Protein AF-A0A966F8S2-F1 (afdb_monomer_lite)

Structure (mmCIF, N/CA/C/O backbone):
data_AF-A0A966F8S2-F1
#
_entry.id   AF-A0A966F8S2-F1
#
loop_
_atom_site.group_PDB
_atom_site.id
_atom_site.type_symbol
_atom_site.label_atom_id
_atom_site.label_alt_id
_atom_site.label_comp_id
_atom_site.label_asym_id
_atom_site.label_entity_id
_atom_site.label_seq_id
_atom_site.pdbx_PDB_ins_code
_atom_site.Cartn_x
_atom_site.Cartn_y
_atom_site.Cartn_z
_atom_site.occupancy
_atom_site.B_iso_or_equiv
_atom_site.auth_seq_id
_atom_site.auth_comp_id
_atom_site.auth_asym_id
_atom_site.auth_atom_id
_atom_site.pdbx_PDB_model_num
ATOM 1 N N . MET A 1 1 ? 12.547 -14.651 -39.042 1.00 47.97 1 MET A N 1
ATOM 2 C CA . MET A 1 1 ? 12.808 -16.017 -38.530 1.00 47.97 1 MET A CA 1
ATOM 3 C C . MET A 1 1 ? 12.463 -16.015 -37.043 1.00 47.97 1 MET A C 1
ATOM 5 O O . MET A 1 1 ? 12.976 -15.154 -36.344 1.00 47.97 1 MET A O 1
ATOM 9 N N . LYS A 1 2 ? 11.530 -16.859 -36.579 1.00 51.84 2 LYS A N 1
ATOM 10 C CA . LYS A 1 2 ? 11.055 -16.869 -35.178 1.00 51.84 2 LYS A CA 1
ATOM 11 C C . LYS A 1 2 ? 12.108 -17.537 -34.278 1.00 51.84 2 LYS A C 1
ATOM 13 O O . LYS A 1 2 ? 12.517 -18.654 -34.581 1.00 51.84 2 LYS A O 1
ATOM 18 N N . LYS A 1 3 ? 12.567 -16.870 -33.211 1.00 54.41 3 LYS A N 1
ATOM 19 C CA . LYS A 1 3 ? 13.598 -17.407 -32.301 1.00 54.41 3 LYS A CA 1
ATOM 20 C C . LYS A 1 3 ? 12.955 -18.304 -31.231 1.00 54.41 3 LYS A C 1
ATOM 22 O O . LYS A 1 3 ? 12.038 -17.887 -30.523 1.00 54.41 3 LYS A O 1
ATOM 27 N N . VAL A 1 4 ? 13.428 -19.546 -31.135 1.00 53.56 4 VAL A N 1
ATOM 28 C CA . VAL A 1 4 ? 13.017 -20.547 -30.131 1.00 53.56 4 VAL A CA 1
ATOM 29 C C . VAL A 1 4 ? 13.709 -20.244 -28.793 1.00 53.56 4 VAL A C 1
ATOM 31 O O . VAL A 1 4 ? 14.848 -19.768 -28.799 1.00 53.56 4 VAL A O 1
ATOM 34 N N . GLN A 1 5 ? 13.055 -20.518 -27.653 1.00 46.56 5 GLN A N 1
ATOM 35 C CA . GLN A 1 5 ? 13.687 -20.415 -26.328 1.00 46.56 5 GLN A CA 1
ATOM 36 C C . GLN A 1 5 ? 15.053 -21.126 -26.317 1.00 46.56 5 GLN A C 1
ATOM 38 O O . GLN A 1 5 ? 15.145 -22.316 -26.614 1.00 46.56 5 GLN A O 1
ATOM 43 N N . GLY A 1 6 ? 16.110 -20.367 -26.008 1.00 51.09 6 GLY A N 1
ATOM 44 C CA . GLY A 1 6 ? 17.508 -20.820 -26.034 1.00 51.09 6 GLY A CA 1
ATOM 45 C C . GLY A 1 6 ? 18.364 -20.266 -27.184 1.00 51.09 6 GLY A C 1
ATOM 46 O O . GLY A 1 6 ? 19.578 -20.414 -27.139 1.00 51.09 6 GLY A O 1
ATOM 47 N N . GLN A 1 7 ? 17.777 -19.586 -28.178 1.00 47.84 7 GLN A N 1
ATOM 48 C CA . GLN A 1 7 ? 18.512 -18.821 -29.207 1.00 47.84 7 GLN A CA 1
ATOM 49 C C . GLN A 1 7 ? 18.192 -17.327 -29.162 1.00 47.84 7 GLN A C 1
ATOM 51 O O . GLN A 1 7 ? 18.111 -16.641 -30.181 1.00 47.84 7 GLN A O 1
ATOM 56 N N . VAL A 1 8 ? 17.981 -16.815 -27.957 1.00 51.53 8 VAL A N 1
ATOM 57 C CA . VAL A 1 8 ? 17.851 -15.384 -27.734 1.00 51.53 8 VAL A CA 1
ATOM 58 C C . VAL A 1 8 ? 19.274 -14.822 -27.688 1.00 51.53 8 VAL A C 1
ATOM 60 O O . VAL A 1 8 ? 19.899 -14.776 -26.636 1.00 51.53 8 VAL A O 1
ATOM 63 N N . GLY A 1 9 ? 19.8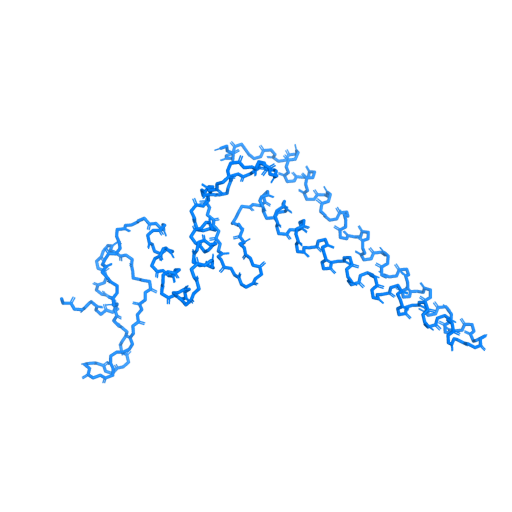38 -14.479 -28.851 1.00 53.25 9 GLY A N 1
ATOM 64 C CA . GLY A 1 9 ? 20.933 -13.501 -28.870 1.00 53.25 9 GLY A CA 1
ATOM 65 C C . GLY A 1 9 ? 20.444 -12.207 -28.214 1.00 53.25 9 GLY A C 1
ATOM 66 O O . GLY A 1 9 ? 19.261 -11.939 -28.363 1.00 53.25 9 GLY A O 1
ATOM 67 N N . ASP A 1 10 ? 21.338 -11.492 -27.519 1.00 52.22 10 ASP A N 1
ATOM 68 C CA . ASP A 1 10 ? 21.287 -10.244 -26.700 1.00 52.22 10 ASP A CA 1
ATOM 69 C C . ASP A 1 10 ? 19.968 -9.444 -26.452 1.00 52.22 10 ASP A C 1
ATOM 71 O O . ASP A 1 10 ? 19.887 -8.649 -25.520 1.00 52.22 10 ASP A O 1
ATOM 75 N N . GLY A 1 11 ? 18.903 -9.615 -27.233 1.00 55.78 11 GLY A N 1
ATOM 76 C CA . GLY A 1 11 ? 17.578 -9.040 -27.007 1.00 55.78 11 GLY A CA 1
ATOM 77 C C . GLY A 1 11 ? 16.813 -9.711 -25.863 1.00 55.78 11 GLY A C 1
ATOM 78 O O . GLY A 1 11 ? 16.933 -10.904 -25.611 1.00 55.78 11 GLY A O 1
ATOM 79 N N . ARG A 1 12 ? 15.972 -8.954 -25.153 1.00 61.31 12 ARG A N 1
ATOM 80 C CA . ARG A 1 12 ? 15.083 -9.513 -24.121 1.00 61.31 12 ARG A CA 1
ATOM 81 C C . ARG A 1 12 ? 13.750 -9.924 -24.743 1.00 61.31 12 ARG A C 1
ATOM 83 O O . ARG A 1 12 ? 13.113 -9.131 -25.429 1.00 61.31 12 ARG A O 1
ATOM 90 N N . CYS A 1 13 ? 13.322 -11.155 -24.479 1.00 70.25 13 CYS A N 1
ATOM 91 C CA . CYS A 1 13 ? 12.007 -11.661 -24.865 1.00 70.25 13 CYS A CA 1
ATOM 92 C C . CYS A 1 13 ? 11.048 -11.552 -23.683 1.00 70.25 13 CYS A C 1
ATOM 94 O O . CYS A 1 13 ? 11.320 -12.112 -22.621 1.00 70.25 13 CYS A O 1
ATOM 96 N N . VAL A 1 14 ? 9.948 -10.824 -23.866 1.00 71.38 14 VAL A N 1
ATOM 97 C CA . VAL A 1 14 ? 8.974 -10.555 -22.799 1.00 71.38 14 VAL A CA 1
ATOM 98 C C . VAL A 1 14 ? 7.746 -11.456 -22.952 1.00 71.38 14 VAL A C 1
ATOM 100 O O . VAL A 1 14 ? 7.141 -11.858 -21.961 1.00 71.38 14 VAL A O 1
ATOM 103 N N . PHE A 1 15 ? 7.421 -11.846 -24.186 1.00 73.06 15 PHE A N 1
ATOM 104 C CA . PHE A 1 15 ? 6.293 -12.701 -24.511 1.00 73.06 15 PHE A CA 1
ATOM 105 C C . PHE A 1 15 ? 6.691 -13.900 -25.380 1.00 73.06 15 PHE A C 1
ATOM 107 O O . PHE A 1 15 ? 7.190 -13.771 -26.505 1.00 73.06 15 PHE A O 1
ATOM 114 N N . GLY A 1 16 ? 6.390 -15.090 -24.862 1.00 73.06 16 GLY A N 1
ATOM 115 C CA . GLY A 1 16 ? 6.496 -16.348 -25.587 1.00 73.06 16 GLY A CA 1
ATOM 116 C C . GLY A 1 16 ? 5.124 -16.965 -25.828 1.00 73.06 16 GLY A C 1
ATOM 117 O O . GLY A 1 16 ? 4.241 -16.868 -24.979 1.00 73.06 16 GLY A O 1
ATOM 118 N N . VAL A 1 17 ? 4.954 -17.634 -26.965 1.00 73.06 17 VAL A N 1
ATOM 119 C CA . VAL A 1 17 ? 3.803 -18.519 -27.199 1.00 73.06 17 VAL A CA 1
ATOM 120 C C . VAL A 1 17 ? 4.286 -19.921 -27.520 1.00 73.06 17 VAL A C 1
ATOM 122 O O . VAL A 1 17 ? 5.398 -20.117 -28.013 1.00 73.06 17 VAL A O 1
ATOM 125 N N . VAL A 1 18 ? 3.445 -20.903 -27.220 1.00 68.69 18 VAL A N 1
ATOM 126 C CA . VAL A 1 18 ? 3.673 -22.296 -27.600 1.00 68.69 18 VAL A CA 1
ATOM 127 C C . VAL A 1 18 ? 3.302 -22.475 -29.075 1.00 68.69 18 VAL A C 1
ATOM 129 O O . VAL A 1 18 ? 2.205 -22.095 -29.484 1.00 68.69 18 VAL A O 1
ATOM 132 N N . ASP A 1 19 ? 4.221 -22.997 -29.898 1.00 66.25 19 ASP A N 1
ATOM 133 C CA . ASP A 1 19 ? 3.874 -23.437 -31.260 1.00 66.25 19 ASP A CA 1
ATOM 134 C C . ASP A 1 19 ? 3.561 -24.924 -31.238 1.00 66.25 19 ASP A C 1
ATOM 136 O O . ASP A 1 19 ? 4.459 -25.758 -31.332 1.00 66.25 19 ASP A O 1
ATOM 140 N N . GLU A 1 20 ? 2.287 -25.275 -31.145 1.00 64.25 20 GLU A N 1
ATOM 141 C CA . GLU A 1 20 ? 1.886 -26.681 -31.195 1.00 64.25 20 GLU A CA 1
ATOM 142 C C . GLU A 1 20 ? 2.128 -27.305 -32.585 1.00 64.25 20 GLU A C 1
ATOM 144 O O . GLU A 1 20 ? 2.209 -28.523 -32.714 1.00 64.25 20 GLU A O 1
ATOM 149 N N . LYS A 1 21 ? 2.296 -26.483 -33.635 1.00 62.59 21 LYS A N 1
ATOM 150 C CA . LYS A 1 21 ? 2.388 -26.945 -35.029 1.00 62.59 21 LYS A CA 1
ATOM 151 C C . LYS A 1 21 ? 3.812 -27.224 -35.510 1.00 62.59 21 LYS A C 1
ATOM 153 O O . LYS A 1 21 ? 3.973 -27.975 -36.468 1.00 62.59 21 LYS A O 1
ATOM 158 N N . THR A 1 22 ? 4.830 -26.634 -34.878 1.00 65.56 22 THR A N 1
ATOM 159 C CA . THR A 1 22 ? 6.212 -26.672 -35.394 1.00 65.56 22 THR A CA 1
ATOM 160 C C . THR A 1 22 ? 7.162 -27.474 -34.494 1.00 65.56 22 THR A C 1
ATOM 162 O O . THR A 1 22 ? 8.038 -28.161 -35.015 1.00 65.56 22 THR A O 1
ATOM 165 N N . VAL A 1 23 ? 6.993 -27.444 -33.160 1.00 59.56 23 VAL A N 1
ATOM 166 C CA . VAL A 1 23 ? 7.740 -28.303 -32.216 1.00 59.56 23 VAL A CA 1
ATOM 167 C C . VAL A 1 23 ? 6.916 -28.527 -30.933 1.00 59.56 23 VAL A C 1
ATOM 169 O O . VAL A 1 23 ? 6.638 -27.550 -30.238 1.00 59.56 23 VAL A O 1
ATOM 172 N N . PRO A 1 24 ? 6.565 -29.770 -30.546 1.00 61.62 24 PRO A N 1
ATOM 173 C CA . PRO A 1 24 ? 5.806 -30.006 -29.318 1.00 61.62 24 PRO A CA 1
ATOM 174 C C . PRO A 1 24 ? 6.575 -29.499 -28.085 1.00 61.62 24 PRO A C 1
ATOM 176 O O . PRO A 1 24 ? 7.775 -29.747 -27.942 1.00 61.62 24 PRO A O 1
ATOM 179 N N . ASN A 1 25 ? 5.874 -28.790 -27.194 1.00 62.88 25 ASN A N 1
ATOM 180 C CA . ASN A 1 25 ? 6.366 -28.267 -25.909 1.00 62.88 25 ASN A CA 1
ATOM 181 C C . ASN A 1 25 ? 7.509 -27.232 -25.965 1.00 62.88 25 ASN A C 1
ATOM 183 O O . ASN A 1 25 ? 8.226 -27.077 -24.975 1.00 62.88 25 ASN A O 1
ATOM 187 N N . LYS A 1 26 ? 7.698 -26.494 -27.071 1.00 69.62 26 LYS A N 1
ATOM 188 C CA . LYS A 1 26 ? 8.661 -25.375 -27.108 1.00 69.62 26 LYS A CA 1
ATOM 189 C C . LYS A 1 26 ? 7.975 -24.016 -27.219 1.00 69.62 26 LYS A C 1
ATOM 191 O O . LYS A 1 26 ? 7.130 -23.793 -28.084 1.00 69.62 26 LYS A O 1
ATOM 196 N N . CYS A 1 27 ? 8.400 -23.087 -26.367 1.00 69.62 27 CYS A N 1
ATOM 197 C CA . CYS A 1 27 ? 8.013 -21.684 -26.444 1.00 69.62 27 CYS A CA 1
ATOM 198 C C . CYS A 1 27 ? 8.919 -20.939 -27.436 1.00 69.62 27 CYS A C 1
ATOM 200 O O . CYS A 1 27 ? 10.144 -21.103 -27.421 1.00 69.62 27 CYS A O 1
ATOM 202 N N . TYR A 1 28 ? 8.328 -20.092 -28.277 1.00 74.38 28 TYR A N 1
ATOM 203 C CA . TYR A 1 28 ? 9.058 -19.162 -29.139 1.00 74.38 28 TYR A CA 1
ATOM 204 C C . TYR A 1 28 ? 8.680 -17.724 -28.816 1.00 74.38 28 TYR A C 1
ATOM 206 O O . TYR A 1 28 ? 7.545 -17.428 -28.443 1.00 74.38 28 TYR A O 1
ATOM 214 N N . CYS A 1 29 ? 9.652 -16.834 -28.970 1.00 73.44 29 CYS A N 1
ATOM 215 C CA . CYS A 1 29 ? 9.472 -15.413 -28.736 1.00 73.44 29 CYS A CA 1
ATOM 216 C C . CYS A 1 29 ? 8.765 -14.777 -29.928 1.00 73.44 29 CYS A C 1
ATOM 218 O O . CYS A 1 29 ? 9.180 -14.962 -31.076 1.00 73.44 29 CYS A O 1
ATOM 220 N N . VAL A 1 30 ? 7.673 -14.068 -29.648 1.00 70.06 30 VAL A N 1
ATOM 221 C CA . VAL A 1 30 ? 6.879 -13.367 -30.672 1.00 70.06 30 VAL A CA 1
ATOM 222 C C . VAL A 1 30 ? 7.340 -11.919 -30.828 1.00 70.06 30 VAL A C 1
ATOM 224 O O . VAL A 1 30 ? 7.103 -11.313 -31.869 1.00 70.06 30 VAL A O 1
ATOM 227 N N . ASP A 1 31 ? 8.017 -11.374 -29.818 1.00 67.00 31 ASP A N 1
ATOM 228 C CA . ASP A 1 31 ? 8.458 -9.986 -29.824 1.00 67.00 31 ASP A CA 1
ATOM 229 C C . ASP A 1 31 ? 9.686 -9.779 -30.724 1.00 67.00 31 ASP A C 1
ATOM 231 O O . ASP A 1 31 ? 10.634 -10.567 -30.704 1.00 67.00 31 ASP A O 1
ATOM 235 N N . GLU A 1 32 ? 9.689 -8.679 -31.480 1.00 63.16 32 GLU A N 1
ATOM 236 C CA . GLU A 1 32 ? 10.899 -8.159 -32.124 1.00 63.16 32 GLU A CA 1
ATOM 237 C C . GLU A 1 32 ? 11.911 -7.742 -31.057 1.00 63.16 32 GLU A C 1
ATOM 239 O O . GLU A 1 32 ? 11.517 -7.034 -30.122 1.00 63.16 32 GLU A O 1
ATOM 244 N N . ASP A 1 33 ? 13.169 -8.186 -31.221 1.00 58.88 33 ASP A N 1
ATOM 245 C CA . ASP A 1 33 ? 14.308 -7.988 -30.311 1.00 58.88 33 ASP A CA 1
ATOM 246 C C . ASP A 1 33 ? 14.260 -6.589 -29.677 1.00 58.88 33 ASP A C 1
ATOM 248 O O . ASP A 1 33 ? 14.652 -5.588 -30.285 1.00 58.88 33 ASP A O 1
ATOM 252 N N . LEU A 1 34 ? 13.736 -6.506 -28.449 1.00 60.44 34 LEU A N 1
ATOM 253 C CA . LEU A 1 34 ? 13.707 -5.245 -27.733 1.00 60.44 34 LEU A CA 1
ATOM 254 C C . LEU A 1 34 ? 15.152 -4.877 -27.420 1.00 60.44 34 LEU A C 1
ATOM 256 O O . LEU A 1 34 ? 15.844 -5.628 -26.723 1.00 60.44 34 LEU A O 1
ATOM 260 N N . LYS A 1 35 ? 15.591 -3.711 -27.915 1.00 56.03 35 LYS A N 1
ATOM 261 C CA . LYS A 1 35 ? 16.796 -3.050 -27.406 1.00 56.03 35 LYS A CA 1
ATOM 262 C C . LYS A 1 35 ? 16.731 -3.048 -25.882 1.00 56.03 35 LYS A C 1
ATOM 264 O O . LYS A 1 35 ? 15.649 -2.950 -25.308 1.00 56.03 35 LYS A O 1
ATOM 269 N N . SER A 1 36 ? 17.890 -3.178 -25.248 1.00 54.09 36 SER A N 1
ATOM 270 C CA . SER A 1 36 ? 18.106 -3.422 -23.819 1.00 54.09 36 SER A CA 1
ATOM 271 C C . SER A 1 36 ? 17.519 -2.378 -22.855 1.00 54.09 36 SER A C 1
ATOM 273 O O . SER A 1 36 ? 17.858 -2.410 -21.675 1.00 54.09 36 SER A O 1
ATOM 275 N N . ASP A 1 37 ? 16.635 -1.490 -23.298 1.00 62.69 37 ASP A N 1
ATOM 276 C CA . ASP A 1 37 ? 15.942 -0.520 -22.470 1.00 62.69 37 ASP A CA 1
ATOM 277 C C . ASP A 1 37 ? 14.786 -1.199 -21.716 1.00 62.69 37 ASP A C 1
ATOM 279 O O . ASP A 1 37 ? 13.820 -1.666 -22.328 1.00 62.69 37 ASP A O 1
ATOM 283 N N . PRO A 1 38 ? 14.838 -1.266 -20.372 1.00 63.78 38 PRO A N 1
ATOM 284 C CA . PRO A 1 38 ? 13.783 -1.889 -19.574 1.00 63.78 38 PRO A CA 1
ATOM 285 C C . PRO A 1 38 ? 12.426 -1.188 -19.747 1.00 63.78 38 PRO A C 1
ATOM 287 O O . PRO A 1 38 ? 11.390 -1.832 -19.613 1.00 63.78 38 PRO A O 1
ATOM 290 N N . LEU A 1 39 ? 12.422 0.097 -20.116 1.00 68.69 39 LEU A N 1
ATOM 291 C CA . LEU A 1 39 ? 11.203 0.861 -20.374 1.00 68.69 39 LEU A CA 1
ATOM 292 C C . LEU A 1 39 ? 10.461 0.376 -21.632 1.00 68.69 39 LEU A C 1
ATOM 294 O O . LEU A 1 39 ? 9.238 0.265 -21.615 1.00 68.69 39 LEU A O 1
ATOM 298 N N . ALA A 1 40 ? 11.190 0.000 -22.689 1.00 71.06 40 ALA A N 1
ATOM 299 C CA . ALA A 1 40 ? 10.594 -0.514 -23.924 1.00 71.06 40 ALA A CA 1
ATOM 300 C C . ALA A 1 40 ? 9.868 -1.853 -23.694 1.00 71.06 40 ALA A C 1
ATOM 302 O O . ALA A 1 40 ? 8.838 -2.127 -24.312 1.00 71.06 40 ALA A O 1
ATOM 303 N N . ALA A 1 41 ? 10.384 -2.677 -22.775 1.00 72.94 41 ALA A N 1
ATOM 304 C CA . ALA A 1 41 ? 9.760 -3.938 -22.378 1.00 72.94 41 ALA A CA 1
ATOM 305 C C . ALA A 1 41 ? 8.441 -3.723 -21.638 1.00 72.94 41 ALA A C 1
ATOM 307 O O . ALA A 1 41 ? 7.441 -4.363 -21.967 1.00 72.94 41 ALA A O 1
ATOM 308 N N . VAL A 1 42 ? 8.416 -2.792 -20.682 1.00 74.94 42 VAL A N 1
ATOM 309 C CA . VAL A 1 42 ? 7.189 -2.474 -19.942 1.00 74.94 42 VAL A CA 1
ATOM 310 C C . VAL A 1 42 ? 6.160 -1.800 -20.852 1.00 74.94 42 VAL A C 1
ATOM 312 O O . VAL A 1 42 ? 4.978 -2.120 -20.771 1.00 74.94 42 VAL A O 1
ATOM 315 N N . GLN A 1 43 ? 6.600 -0.965 -21.797 1.00 76.69 43 GLN A N 1
ATOM 316 C CA . GLN A 1 43 ? 5.716 -0.349 -22.784 1.00 76.69 43 GLN A CA 1
ATOM 317 C C . GLN A 1 43 ? 4.976 -1.381 -23.641 1.00 76.69 43 GLN A C 1
ATOM 319 O O . GLN A 1 43 ? 3.749 -1.326 -23.734 1.00 76.69 43 GLN A O 1
ATOM 324 N N . LYS A 1 44 ? 5.693 -2.365 -24.206 1.00 77.62 44 LYS A N 1
ATOM 325 C CA . LYS A 1 44 ? 5.059 -3.445 -24.984 1.00 77.62 44 LYS A CA 1
ATOM 326 C C . LYS A 1 44 ? 4.078 -4.269 -24.140 1.00 77.62 44 LYS A C 1
ATOM 328 O O . LYS A 1 44 ? 3.054 -4.719 -24.650 1.00 77.62 44 LYS A O 1
ATOM 333 N N . MET A 1 45 ? 4.356 -4.448 -22.847 1.00 79.62 45 MET A N 1
ATOM 334 C CA . MET A 1 45 ? 3.443 -5.132 -21.923 1.00 79.62 45 MET A CA 1
ATOM 335 C C . MET A 1 45 ? 2.169 -4.317 -21.673 1.00 79.62 45 MET A C 1
ATOM 337 O O . MET A 1 45 ? 1.073 -4.866 -21.785 1.00 79.62 45 MET A O 1
ATOM 341 N N . CYS A 1 46 ? 2.294 -3.017 -21.389 1.00 81.56 46 CYS A N 1
ATOM 342 C CA . CYS A 1 46 ? 1.146 -2.126 -21.209 1.00 81.56 46 CYS A CA 1
ATOM 343 C C . CYS A 1 46 ? 0.268 -2.096 -22.464 1.00 81.56 46 CYS A C 1
ATOM 345 O O . CYS A 1 46 ? -0.949 -2.230 -22.366 1.00 81.56 46 CYS A O 1
ATOM 347 N N . GLU A 1 47 ? 0.876 -1.987 -23.646 1.00 82.06 47 GLU A N 1
ATOM 348 C CA . GLU A 1 47 ? 0.147 -1.970 -24.917 1.00 82.06 47 GLU A CA 1
ATOM 349 C C . GLU A 1 47 ? -0.640 -3.263 -25.112 1.00 82.06 47 GLU A C 1
ATOM 351 O O . GLU A 1 47 ? -1.816 -3.238 -25.450 1.00 82.06 47 GLU A O 1
ATOM 356 N N . LYS A 1 48 ? -0.033 -4.411 -24.812 1.00 80.56 48 LYS A N 1
ATOM 357 C CA . LYS A 1 48 ? -0.670 -5.706 -25.027 1.00 80.56 48 LYS A CA 1
ATOM 358 C C . LYS A 1 48 ? -1.799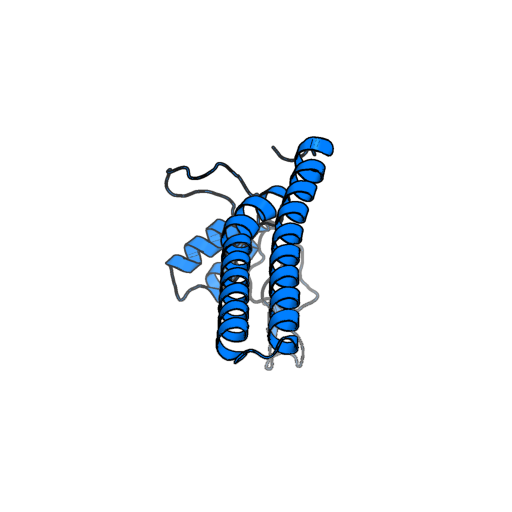 -6.011 -24.047 1.00 80.56 48 LYS A C 1
ATOM 360 O O . LYS A 1 48 ? -2.850 -6.491 -24.468 1.00 80.56 48 LYS A O 1
ATOM 365 N N . TYR A 1 49 ? -1.594 -5.772 -22.753 1.00 80.12 49 TYR A N 1
ATOM 366 C CA . TYR A 1 49 ? -2.564 -6.153 -21.720 1.00 80.12 49 TYR A CA 1
ATOM 367 C C . TYR A 1 49 ? -3.618 -5.074 -21.446 1.00 80.12 49 TYR A C 1
ATOM 369 O O . TYR A 1 49 ? -4.710 -5.407 -20.997 1.00 80.12 49 TYR A O 1
ATOM 377 N N . VAL A 1 50 ? -3.328 -3.806 -21.757 1.00 82.81 50 VAL A N 1
ATOM 378 C CA . VAL A 1 50 ? -4.176 -2.649 -21.414 1.00 82.81 50 VAL A CA 1
ATOM 379 C C . VAL A 1 50 ? -4.732 -1.945 -22.671 1.00 82.81 50 VAL A C 1
ATOM 381 O O . VAL A 1 50 ? -5.256 -0.839 -22.595 1.00 82.81 50 VAL A O 1
ATOM 384 N N . HIS A 1 51 ? -4.691 -2.593 -23.847 1.00 76.69 51 HIS A N 1
ATOM 385 C CA . HIS A 1 51 ? -5.186 -2.028 -25.120 1.00 76.69 51 HIS A CA 1
ATOM 386 C C . HIS A 1 51 ? -6.670 -1.629 -25.113 1.00 76.69 51 HIS A C 1
ATOM 388 O O . HIS A 1 51 ? -7.080 -0.769 -25.888 1.00 76.69 51 HIS A O 1
ATOM 394 N N . ASN A 1 52 ? -7.488 -2.255 -24.263 1.00 81.38 52 ASN A N 1
ATOM 395 C CA . ASN A 1 52 ? -8.937 -2.043 -24.251 1.00 81.38 52 ASN A CA 1
ATOM 396 C C . ASN A 1 52 ? -9.363 -0.720 -23.597 1.00 81.38 52 ASN A C 1
ATOM 398 O O . ASN A 1 52 ? -10.501 -0.297 -23.794 1.00 81.38 52 ASN A O 1
ATOM 402 N N . ASN A 1 53 ? -8.486 -0.068 -22.823 1.00 82.44 53 ASN A N 1
ATOM 403 C CA . ASN A 1 53 ? -8.821 1.164 -22.114 1.00 82.44 53 ASN A CA 1
ATOM 404 C C . ASN A 1 53 ? -7.686 2.203 -22.227 1.00 82.44 53 ASN A C 1
ATOM 406 O O . ASN A 1 53 ? -6.656 2.064 -21.560 1.00 82.44 53 ASN A O 1
ATOM 410 N N . PRO A 1 54 ? -7.863 3.282 -23.018 1.00 79.19 54 PRO A N 1
ATOM 411 C CA . PRO A 1 54 ? -6.807 4.270 -23.240 1.00 79.19 54 PRO A CA 1
ATOM 412 C C . PRO A 1 54 ? -6.420 5.034 -21.963 1.00 79.19 54 PRO A C 1
ATOM 414 O O . PRO A 1 54 ? -5.283 5.492 -21.846 1.00 79.19 54 PRO A O 1
ATOM 417 N N . ALA A 1 55 ? -7.330 5.149 -20.986 1.00 80.56 55 ALA A N 1
ATOM 418 C CA . ALA A 1 55 ? -7.037 5.792 -19.706 1.00 80.56 55 ALA A CA 1
ATOM 419 C C . ALA A 1 55 ? -6.081 4.946 -18.851 1.00 80.56 55 ALA A C 1
ATOM 421 O O . ALA A 1 55 ? -5.097 5.464 -18.325 1.00 80.56 55 ALA A O 1
ATOM 422 N N . GLU A 1 56 ? -6.320 3.635 -18.765 1.00 80.69 56 GLU A N 1
ATOM 423 C CA . GLU A 1 56 ? -5.438 2.725 -18.028 1.00 80.69 56 GLU A CA 1
ATOM 424 C C . GLU A 1 56 ? -4.102 2.527 -18.735 1.00 80.69 56 GLU A C 1
ATOM 426 O O . GLU A 1 56 ? -3.077 2.398 -18.070 1.00 80.69 56 GLU A O 1
ATOM 431 N N . PHE A 1 57 ? -4.081 2.566 -20.070 1.00 81.88 57 PHE A N 1
ATOM 432 C CA . PHE A 1 57 ? -2.832 2.530 -20.824 1.00 81.88 57 PHE A CA 1
ATOM 433 C C . PHE A 1 57 ? -1.923 3.708 -20.441 1.00 81.88 57 PHE A C 1
ATOM 435 O O . PHE A 1 57 ? -0.738 3.507 -20.164 1.00 81.88 57 PHE A O 1
ATOM 442 N N . LYS A 1 58 ? -2.484 4.923 -20.322 1.00 80.81 58 LYS A N 1
ATOM 443 C CA . LYS A 1 58 ? -1.744 6.108 -19.861 1.00 80.81 58 LYS A CA 1
ATOM 444 C C . LYS A 1 58 ? -1.216 5.928 -18.437 1.00 80.81 58 LYS A C 1
ATOM 446 O O . LYS A 1 58 ? -0.063 6.255 -18.177 1.00 80.81 58 LYS A O 1
ATOM 451 N N . SER A 1 59 ? -2.021 5.381 -17.526 1.00 79.44 59 SER A N 1
ATOM 452 C CA . SER A 1 59 ? -1.598 5.118 -16.144 1.00 79.44 59 SER A CA 1
ATOM 453 C C . SER A 1 59 ? -0.538 4.016 -16.035 1.00 79.44 59 SER A C 1
ATOM 455 O O . SER A 1 59 ? 0.378 4.135 -15.223 1.00 79.44 59 SER A O 1
ATOM 457 N N . CYS A 1 60 ? -0.616 2.983 -16.878 1.00 83.06 60 CYS A N 1
ATOM 458 C CA . CYS A 1 60 ? 0.374 1.912 -16.965 1.00 83.06 60 CYS A CA 1
ATOM 459 C C . CYS A 1 60 ? 1.723 2.451 -17.448 1.00 83.06 60 CYS A C 1
ATOM 461 O O . CYS A 1 60 ? 2.752 2.212 -16.817 1.00 83.06 60 CYS A O 1
ATOM 463 N N . MET A 1 61 ? 1.699 3.262 -18.509 1.00 76.81 61 MET A N 1
ATOM 464 C CA . MET A 1 61 ? 2.887 3.934 -19.030 1.00 76.81 61 MET A CA 1
ATOM 465 C C . MET A 1 61 ? 3.468 4.943 -18.039 1.00 76.81 61 MET A C 1
ATOM 467 O O . MET A 1 61 ? 4.677 4.949 -17.843 1.00 76.81 61 MET A O 1
ATOM 471 N N . TYR A 1 62 ? 2.625 5.738 -17.374 1.00 75.62 62 TYR A N 1
ATOM 472 C CA . TYR A 1 62 ? 3.040 6.673 -16.322 1.00 75.62 62 TYR A CA 1
ATOM 473 C C . TYR A 1 62 ? 3.729 5.952 -15.158 1.00 75.62 62 TYR A C 1
ATOM 475 O O . TYR A 1 62 ? 4.789 6.371 -14.702 1.00 75.62 62 TYR A O 1
ATOM 483 N N . CYS A 1 63 ? 3.157 4.833 -14.709 1.00 79.19 63 CYS A N 1
ATOM 484 C CA . CYS A 1 63 ? 3.743 4.029 -13.644 1.00 79.19 63 CYS A CA 1
ATOM 485 C C . CYS A 1 63 ? 5.102 3.433 -14.042 1.00 79.19 63 CYS A C 1
ATOM 487 O O . CYS A 1 63 ? 6.011 3.340 -13.222 1.00 79.19 63 CYS A O 1
ATOM 489 N N . ALA A 1 64 ? 5.245 3.052 -15.310 1.00 75.81 64 ALA A N 1
ATOM 490 C CA . ALA A 1 64 ? 6.469 2.477 -15.845 1.00 75.81 64 ALA A CA 1
ATOM 491 C C . ALA A 1 64 ? 7.585 3.508 -16.080 1.00 75.81 64 ALA A C 1
ATOM 493 O O . ALA A 1 64 ? 8.756 3.167 -15.919 1.00 75.81 64 ALA A O 1
ATOM 494 N N . SER A 1 65 ? 7.232 4.727 -16.507 1.00 68.50 65 SER A N 1
ATOM 495 C CA . SER A 1 65 ? 8.180 5.759 -16.949 1.00 68.50 65 SER A CA 1
ATOM 496 C C . SER A 1 65 ? 8.539 6.793 -15.889 1.00 68.50 65 SER A C 1
ATOM 498 O O . SER A 1 65 ? 9.510 7.520 -16.082 1.00 68.50 65 SER A O 1
ATOM 500 N N . GLY A 1 66 ? 7.745 6.924 -14.822 1.00 63.19 66 GLY A N 1
ATOM 501 C CA . GLY A 1 66 ? 7.993 7.914 -13.773 1.00 63.19 66 GLY A CA 1
ATOM 502 C C . GLY A 1 66 ? 7.794 9.378 -14.195 1.00 63.19 66 GLY A C 1
ATOM 503 O O . GLY A 1 66 ? 8.003 10.277 -13.381 1.00 63.19 66 GLY A O 1
ATOM 504 N N . GLN A 1 67 ? 7.395 9.657 -15.446 1.00 52.09 67 GLN A N 1
ATOM 505 C CA . GLN A 1 67 ? 7.298 11.017 -15.995 1.00 52.09 67 GLN A CA 1
ATOM 506 C C . GLN A 1 67 ? 5.854 11.542 -16.094 1.00 52.09 67 GLN A C 1
ATOM 508 O O . GLN A 1 67 ? 4.956 10.892 -16.622 1.00 52.09 67 GLN A O 1
ATOM 513 N N . PHE A 1 68 ? 5.675 12.765 -15.581 1.00 44.28 68 PHE A N 1
ATOM 514 C CA . PHE A 1 68 ? 4.446 13.564 -15.463 1.00 44.28 68 PHE A CA 1
ATOM 515 C C . PHE A 1 68 ? 3.789 13.936 -16.809 1.00 44.28 68 PHE A C 1
ATOM 517 O O . PHE A 1 68 ? 4.466 14.389 -17.727 1.00 44.28 68 PHE A O 1
ATOM 524 N N . GLU A 1 69 ? 2.452 13.943 -16.849 1.00 34.78 69 GLU A N 1
ATOM 525 C CA . GLU A 1 69 ? 1.679 14.914 -17.638 1.00 34.78 69 GLU A CA 1
ATOM 526 C C . GLU A 1 69 ? 0.736 15.681 -16.695 1.00 34.78 69 GLU A C 1
ATOM 528 O O . GLU A 1 69 ? 0.103 15.076 -15.831 1.00 34.78 69 GLU A O 1
ATOM 533 N N . ASN A 1 70 ? 0.626 16.999 -16.919 1.00 37.53 70 ASN A N 1
ATOM 534 C CA . ASN A 1 70 ? -0.392 17.933 -16.400 1.00 37.53 70 ASN A CA 1
ATOM 535 C C . ASN A 1 70 ? -0.074 18.812 -15.176 1.00 37.53 70 ASN A C 1
ATOM 537 O O . ASN A 1 70 ? -1.008 19.199 -14.492 1.00 37.53 70 ASN A O 1
ATOM 541 N N . GLY A 1 71 ? 1.182 19.212 -14.943 1.00 39.72 71 GLY A N 1
ATOM 542 C CA . GLY A 1 71 ? 1.504 20.552 -14.403 1.00 39.72 71 GLY A CA 1
ATOM 543 C C . GLY A 1 71 ? 0.812 21.064 -13.123 1.00 39.72 71 GLY A C 1
ATOM 544 O O . GLY A 1 71 ? 0.896 22.259 -12.861 1.00 39.72 71 GLY A O 1
ATOM 545 N N . GLU A 1 72 ? 0.172 20.217 -12.318 1.00 32.22 72 GLU A N 1
ATOM 546 C CA . GLU A 1 72 ? -0.472 20.603 -11.066 1.00 32.22 72 GLU A CA 1
ATOM 547 C C . GLU A 1 72 ? 0.046 19.699 -9.948 1.00 32.22 72 GLU A C 1
ATOM 549 O O . GLU A 1 72 ? -0.224 18.500 -9.864 1.00 32.22 72 GLU A O 1
ATOM 554 N N . THR A 1 73 ? 0.889 20.295 -9.112 1.00 38.62 73 THR A N 1
ATOM 555 C CA . THR A 1 73 ? 1.446 19.687 -7.914 1.00 38.62 73 THR A CA 1
ATOM 556 C C . THR A 1 73 ? 0.346 19.392 -6.906 1.00 38.62 73 THR A C 1
ATOM 558 O O . THR A 1 73 ? -0.184 20.303 -6.275 1.00 38.62 73 THR A O 1
ATOM 561 N N . THR A 1 74 ? 0.122 18.116 -6.624 1.00 36.12 74 THR A N 1
ATOM 562 C CA . THR A 1 74 ? -0.064 17.690 -5.234 1.00 36.12 74 THR A CA 1
ATOM 563 C C . THR A 1 74 ? 1.034 16.679 -4.926 1.00 36.12 74 THR A C 1
ATOM 565 O O . THR A 1 74 ? 1.008 15.555 -5.412 1.00 36.12 74 THR A O 1
ATOM 568 N N . SER A 1 75 ? 2.037 17.180 -4.191 1.00 38.84 75 SER A N 1
ATOM 569 C CA . SER A 1 75 ? 3.312 16.569 -3.777 1.00 38.84 75 SER A CA 1
ATOM 570 C C . SER A 1 75 ? 4.284 16.166 -4.898 1.00 38.84 75 SER A C 1
ATOM 572 O O . SER A 1 75 ? 4.049 15.224 -5.645 1.00 38.84 75 SER A O 1
ATOM 574 N N . LYS A 1 76 ? 5.418 16.895 -4.965 1.00 41.22 76 LYS A N 1
ATOM 575 C CA . LYS A 1 76 ? 6.736 16.381 -5.395 1.00 41.22 76 LYS A CA 1
ATOM 576 C C . LYS A 1 76 ? 6.821 14.911 -5.002 1.00 41.22 76 LYS A C 1
ATOM 578 O O . LYS A 1 76 ? 6.661 14.751 -3.810 1.00 41.22 76 LYS A O 1
ATOM 583 N N . GLU A 1 77 ? 7.078 13.960 -5.903 1.00 47.00 77 GLU A N 1
ATOM 584 C CA . GLU A 1 77 ? 8.067 12.866 -5.774 1.00 47.00 77 GLU A CA 1
ATOM 585 C C . GLU A 1 77 ? 8.260 12.214 -7.158 1.00 47.00 77 GLU A C 1
ATOM 587 O O . GLU A 1 77 ? 7.300 11.936 -7.877 1.00 47.00 77 GLU A O 1
ATOM 592 N N . VAL A 1 78 ? 9.522 12.068 -7.568 1.00 45.22 78 VAL A N 1
ATOM 593 C CA . VAL A 1 78 ? 9.964 11.435 -8.819 1.00 45.22 78 VAL A CA 1
ATOM 594 C C . VAL A 1 78 ? 10.245 9.977 -8.482 1.00 45.22 78 VAL A C 1
ATOM 596 O O . VAL A 1 78 ? 11.068 9.727 -7.607 1.00 45.22 78 VAL A O 1
ATOM 599 N N . PHE A 1 79 ? 9.582 9.027 -9.139 1.00 55.41 79 PHE A N 1
ATOM 600 C CA . PHE A 1 79 ? 9.871 7.600 -8.965 1.00 55.41 79 PHE A CA 1
ATOM 601 C C . PHE A 1 79 ? 10.410 7.045 -10.260 1.00 55.41 79 PHE A C 1
ATOM 603 O O . PHE A 1 79 ? 9.828 7.290 -11.312 1.00 55.41 79 PHE A O 1
ATOM 610 N N . ASP A 1 80 ? 11.523 6.322 -10.186 1.00 53.19 80 ASP A N 1
ATOM 611 C CA . ASP A 1 80 ? 12.293 6.003 -11.382 1.00 53.19 80 ASP A CA 1
ATOM 612 C C . ASP A 1 80 ? 11.588 4.912 -12.207 1.00 53.19 80 ASP A C 1
ATOM 614 O O . ASP A 1 80 ? 11.610 4.971 -13.434 1.00 53.19 80 ASP A O 1
ATOM 618 N N . ARG A 1 81 ? 10.911 3.940 -11.558 1.00 65.75 81 ARG A N 1
ATOM 619 C CA . ARG A 1 81 ? 10.151 2.835 -12.188 1.00 65.75 81 ARG A CA 1
ATOM 620 C C . ARG A 1 81 ? 9.119 2.223 -11.217 1.00 65.75 81 ARG A C 1
ATOM 622 O O . ARG A 1 81 ? 9.391 2.077 -10.028 1.00 65.75 81 ARG A O 1
ATOM 629 N N . GLY A 1 82 ? 7.958 1.791 -11.713 1.00 72.81 82 GLY A N 1
ATOM 630 C CA . GLY A 1 82 ? 6.925 1.107 -10.924 1.00 72.81 82 GLY A CA 1
ATOM 631 C C . GLY A 1 82 ? 6.140 0.061 -11.721 1.00 72.81 82 GLY A C 1
ATOM 632 O O . GLY A 1 82 ? 6.204 0.009 -12.951 1.00 72.81 82 GLY A O 1
ATOM 633 N N . TYR A 1 83 ? 5.391 -0.790 -11.017 1.00 78.12 83 TYR A N 1
ATOM 634 C CA . TYR A 1 83 ? 4.512 -1.789 -11.633 1.00 78.12 83 TYR A CA 1
ATOM 635 C C . TYR A 1 83 ? 3.054 -1.350 -11.554 1.00 78.12 83 TYR A C 1
ATOM 637 O O . TYR A 1 83 ? 2.535 -1.051 -10.475 1.00 78.12 83 TYR A O 1
ATOM 645 N N . TRP A 1 84 ? 2.378 -1.338 -12.703 1.00 78.62 84 TRP A N 1
ATOM 646 C CA . TRP A 1 84 ? 0.943 -1.087 -12.760 1.00 78.62 84 TRP A CA 1
ATOM 647 C C . TRP A 1 84 ? 0.174 -2.321 -12.290 1.00 78.62 84 TRP A C 1
ATOM 649 O O . TRP A 1 84 ? 0.314 -3.406 -12.855 1.00 78.62 84 TRP A O 1
ATOM 659 N N . THR A 1 85 ? -0.633 -2.155 -11.245 1.00 79.88 85 THR A N 1
ATOM 660 C CA . THR A 1 85 ? -1.467 -3.216 -10.672 1.00 79.88 85 THR A CA 1
ATOM 661 C C . THR A 1 85 ? -2.916 -2.752 -10.560 1.00 79.88 85 THR A C 1
ATOM 663 O O . THR A 1 85 ? -3.199 -1.560 -10.648 1.00 79.88 85 THR A O 1
ATOM 666 N N . GLY A 1 86 ? -3.850 -3.671 -10.296 1.00 74.75 86 GLY A N 1
ATOM 667 C CA . GLY A 1 86 ? -5.258 -3.318 -10.053 1.00 74.75 86 GLY A CA 1
ATOM 668 C C . GLY A 1 86 ? -5.488 -2.450 -8.806 1.00 74.75 86 GLY A C 1
ATOM 669 O O . GLY A 1 86 ? -6.563 -1.886 -8.644 1.00 74.75 86 GLY A O 1
ATOM 670 N N . LEU A 1 87 ? -4.480 -2.320 -7.937 1.00 71.69 87 LEU A N 1
ATOM 671 C CA . LEU A 1 87 ? -4.490 -1.407 -6.793 1.00 71.69 87 LEU A CA 1
ATOM 672 C C . LEU A 1 87 ? -3.918 -0.021 -7.145 1.00 71.69 87 LEU A C 1
ATOM 674 O O . LEU A 1 87 ? -3.981 0.892 -6.330 1.00 71.69 87 LEU A O 1
ATOM 678 N N . GLY A 1 88 ? -3.378 0.152 -8.351 1.00 75.00 88 GLY A N 1
ATOM 679 C CA . GLY A 1 88 ? -2.666 1.344 -8.796 1.00 75.00 88 GLY A CA 1
ATOM 680 C C . GLY A 1 88 ? -1.176 1.083 -9.017 1.00 75.00 88 GLY A C 1
ATOM 681 O O . GLY A 1 88 ? -0.718 -0.062 -9.094 1.00 75.00 88 GLY A O 1
ATOM 682 N N . CYS A 1 89 ? -0.413 2.165 -9.150 1.00 78.12 89 CYS A N 1
ATOM 683 C CA . CYS A 1 89 ? 1.025 2.094 -9.365 1.00 78.12 89 CYS A CA 1
ATOM 684 C C . CYS A 1 89 ? 1.765 1.750 -8.069 1.00 78.12 89 CYS A C 1
ATOM 686 O O . CYS A 1 89 ? 1.621 2.464 -7.076 1.00 78.12 89 CYS A O 1
ATOM 688 N N . ILE A 1 90 ? 2.570 0.686 -8.092 1.00 79.25 90 ILE A N 1
ATOM 689 C CA . ILE A 1 90 ? 3.447 0.309 -6.981 1.00 79.25 90 ILE A CA 1
ATOM 690 C C . ILE A 1 90 ? 4.877 0.735 -7.340 1.00 79.25 90 ILE A C 1
ATOM 692 O O . ILE A 1 90 ? 5.476 0.113 -8.226 1.00 79.25 90 ILE A O 1
ATOM 696 N N . PRO A 1 91 ? 5.424 1.785 -6.700 1.00 74.31 91 PRO A N 1
ATOM 697 C CA . PRO A 1 91 ? 6.804 2.195 -6.924 1.00 74.31 91 PRO A CA 1
ATOM 698 C C . PRO A 1 91 ? 7.767 1.163 -6.324 1.00 74.31 91 PRO A C 1
ATOM 700 O O . PRO A 1 91 ? 7.446 0.502 -5.3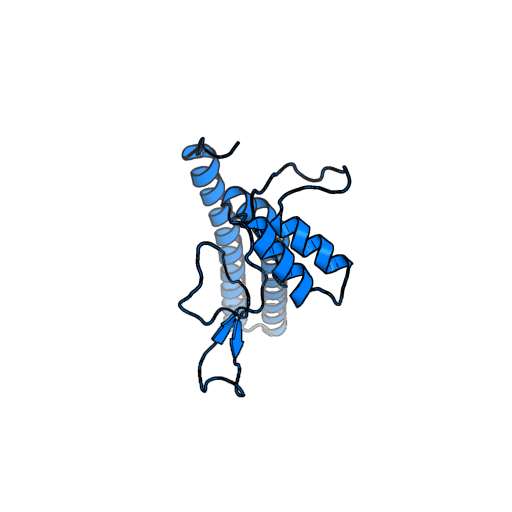34 1.00 74.31 91 PRO A O 1
ATOM 703 N N . THR A 1 92 ? 8.948 1.010 -6.923 1.00 71.75 92 THR A N 1
ATOM 704 C CA . THR A 1 92 ? 9.987 0.093 -6.415 1.00 71.75 92 THR A CA 1
ATOM 705 C C . THR A 1 92 ? 10.866 0.703 -5.324 1.00 71.75 92 THR A C 1
ATOM 707 O O . THR A 1 92 ? 11.662 -0.003 -4.710 1.00 71.75 92 THR A O 1
ATOM 710 N N . ASP A 1 93 ? 10.721 2.002 -5.090 1.00 70.38 93 ASP A N 1
ATOM 711 C CA . ASP A 1 93 ? 11.495 2.784 -4.135 1.00 70.38 93 ASP A CA 1
ATOM 712 C C . ASP A 1 93 ? 10.788 2.856 -2.771 1.00 70.38 93 ASP A C 1
ATOM 714 O O . ASP A 1 93 ? 9.561 2.936 -2.683 1.00 70.38 93 ASP A O 1
ATOM 718 N N . PHE A 1 94 ? 11.562 2.818 -1.682 1.00 68.62 94 PHE A N 1
ATOM 719 C CA . PHE A 1 94 ? 11.009 2.748 -0.323 1.00 68.62 94 PHE A CA 1
ATOM 720 C C . PHE A 1 94 ? 10.285 4.028 0.109 1.00 68.62 94 PHE A C 1
ATOM 722 O O . PHE A 1 94 ? 9.214 3.939 0.706 1.00 68.62 94 PHE A O 1
ATOM 729 N N . ASP A 1 95 ? 10.852 5.196 -0.191 1.00 68.81 95 ASP A N 1
ATOM 730 C CA . ASP A 1 95 ? 10.291 6.504 0.185 1.00 68.81 95 ASP A CA 1
ATOM 731 C C . ASP A 1 95 ? 8.913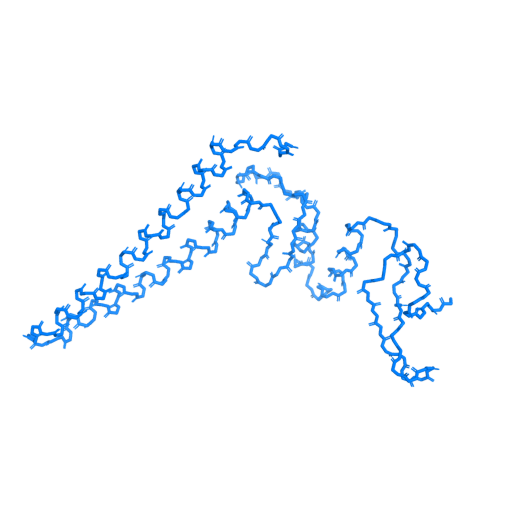 6.705 -0.466 1.00 68.81 9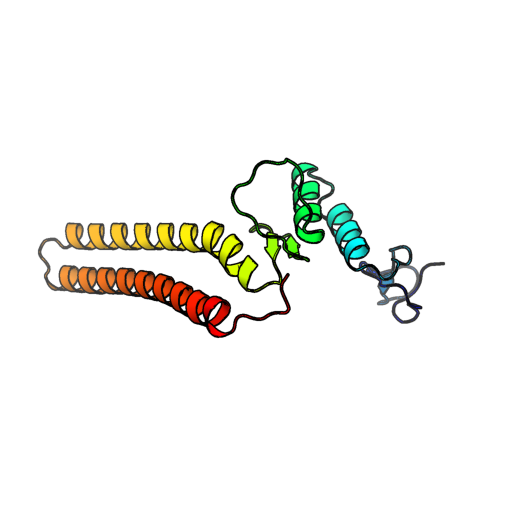5 ASP A C 1
ATOM 733 O O . ASP A 1 95 ? 7.876 6.845 0.182 1.00 68.81 95 ASP A O 1
ATOM 737 N N . SER A 1 96 ? 8.914 6.478 -1.768 1.00 65.94 96 SER A N 1
ATOM 738 C CA . SER A 1 96 ? 7.802 6.453 -2.705 1.00 65.94 96 SER A CA 1
ATOM 739 C C . SER A 1 96 ? 6.674 5.517 -2.327 1.00 65.94 96 SER A C 1
ATOM 741 O O . SER A 1 96 ? 5.488 5.818 -2.476 1.00 65.94 96 SER A O 1
ATOM 743 N N . PHE A 1 97 ? 7.043 4.322 -1.874 1.00 71.56 97 PHE A N 1
ATOM 744 C CA . PHE A 1 97 ? 6.087 3.321 -1.453 1.00 71.56 97 PHE A CA 1
ATOM 745 C C . PHE A 1 97 ? 5.319 3.816 -0.228 1.00 71.56 97 PHE A C 1
ATOM 747 O O . PHE A 1 97 ? 4.096 3.701 -0.165 1.00 71.56 97 PHE A O 1
ATOM 754 N N . ILE A 1 98 ? 6.007 4.437 0.726 1.00 73.31 98 ILE A N 1
ATOM 755 C CA . ILE A 1 98 ? 5.368 4.960 1.931 1.00 73.31 98 ILE A CA 1
ATOM 756 C C . ILE A 1 98 ? 4.466 6.147 1.572 1.00 73.31 98 ILE A C 1
ATOM 758 O O . ILE A 1 98 ? 3.299 6.180 1.964 1.00 73.31 98 ILE A O 1
ATOM 762 N N . THR A 1 99 ? 4.951 7.097 0.782 1.00 69.00 99 THR A N 1
ATOM 763 C CA . THR A 1 99 ? 4.183 8.303 0.450 1.00 69.00 99 THR A CA 1
ATOM 764 C C . THR A 1 99 ? 2.978 8.003 -0.438 1.00 69.00 99 THR A C 1
ATOM 766 O O . THR A 1 99 ? 1.884 8.479 -0.150 1.00 69.00 99 THR A O 1
ATOM 769 N N . HIS A 1 100 ? 3.104 7.162 -1.467 1.00 67.50 100 HIS A N 1
ATOM 770 C CA . HIS A 1 100 ? 1.996 6.900 -2.392 1.00 67.50 100 HIS A CA 1
ATOM 771 C C . HIS A 1 100 ? 1.118 5.714 -1.998 1.00 67.50 100 HIS A C 1
ATOM 773 O O . HIS A 1 100 ? -0.111 5.837 -2.005 1.00 67.50 100 HIS A O 1
ATOM 779 N N . PHE A 1 101 ? 1.706 4.563 -1.669 1.00 70.06 101 PHE A N 1
ATOM 780 C CA . PHE A 1 101 ? 0.926 3.356 -1.393 1.00 70.06 101 PHE A CA 1
ATOM 781 C C . PHE A 1 101 ? 0.283 3.431 -0.007 1.00 70.06 101 PHE A C 1
ATOM 783 O O . PHE A 1 101 ? -0.921 3.197 0.140 1.00 70.06 101 PHE A O 1
ATOM 790 N N . VAL A 1 102 ? 1.051 3.823 1.013 1.00 77.25 102 VAL A N 1
ATOM 791 C CA . VAL A 1 102 ? 0.515 3.891 2.378 1.00 77.25 102 VAL A CA 1
ATOM 792 C C . VAL A 1 102 ? -0.467 5.050 2.526 1.00 77.25 102 VAL A C 1
ATOM 794 O O . VAL A 1 102 ? -1.542 4.824 3.080 1.00 77.25 102 VAL A O 1
ATOM 797 N N . MET A 1 103 ? -0.199 6.250 1.992 1.00 70.75 103 MET A N 1
ATOM 798 C CA . MET A 1 103 ? -1.174 7.344 2.137 1.00 70.75 103 MET A CA 1
ATOM 799 C C . MET A 1 103 ? -2.473 7.105 1.368 1.00 70.75 103 MET A C 1
ATOM 801 O O . MET A 1 103 ? -3.542 7.384 1.907 1.00 70.75 103 MET A O 1
ATOM 805 N N . LYS A 1 104 ? -2.421 6.593 0.130 1.00 72.31 104 LYS A N 1
ATOM 806 C CA . LYS A 1 104 ? -3.650 6.414 -0.660 1.00 72.31 104 LYS A CA 1
ATOM 807 C C . LYS A 1 104 ? -4.431 5.165 -0.274 1.00 72.31 104 LYS A C 1
ATOM 809 O O . LYS A 1 104 ? -5.651 5.229 -0.156 1.00 72.31 104 LYS A O 1
ATOM 814 N N . ILE A 1 105 ? -3.749 4.037 -0.088 1.00 77.44 105 ILE A N 1
ATOM 815 C CA . ILE A 1 105 ? -4.403 2.736 0.111 1.00 77.44 105 ILE A CA 1
ATOM 816 C C . ILE A 1 105 ? -4.333 2.320 1.574 1.00 77.44 105 ILE A C 1
ATOM 818 O O . ILE A 1 105 ? -5.351 1.933 2.145 1.00 77.44 105 ILE A O 1
ATOM 822 N N . GLY A 1 106 ? -3.159 2.441 2.198 1.00 82.25 106 GLY A N 1
ATOM 823 C CA . GLY A 1 106 ? -2.940 2.026 3.585 1.00 82.25 106 GLY A CA 1
ATOM 824 C C . GLY A 1 106 ? -3.842 2.756 4.582 1.00 82.25 106 GLY A C 1
ATOM 825 O O . GLY A 1 106 ? -4.570 2.111 5.334 1.00 82.25 106 GLY A O 1
ATOM 826 N N . ILE A 1 107 ? -3.850 4.092 4.559 1.00 83.06 107 ILE A N 1
ATOM 827 C CA . ILE A 1 107 ? -4.658 4.914 5.477 1.00 83.06 107 ILE A CA 1
ATOM 828 C C . ILE A 1 107 ? -6.153 4.735 5.198 1.00 83.06 107 ILE A C 1
ATOM 830 O O . ILE A 1 107 ? -6.934 4.579 6.137 1.00 83.06 107 ILE A O 1
ATOM 834 N N . GLY A 1 108 ? -6.553 4.706 3.923 1.00 86.06 108 GLY A N 1
ATOM 835 C CA . GLY A 1 108 ? -7.948 4.483 3.542 1.00 86.06 108 GLY A CA 1
ATOM 836 C C . GLY A 1 108 ? -8.468 3.139 4.051 1.00 86.06 108 GLY A C 1
ATOM 837 O O . GLY A 1 108 ? -9.501 3.077 4.718 1.00 86.06 108 GLY A O 1
ATOM 838 N N . PHE A 1 109 ? -7.717 2.064 3.813 1.00 88.94 109 PHE A N 1
ATOM 839 C CA . PHE A 1 109 ? -8.096 0.723 4.247 1.00 88.94 109 PHE A CA 1
ATOM 840 C C . PHE A 1 109 ? -8.086 0.580 5.774 1.00 88.94 109 PHE A C 1
ATOM 842 O O . PHE A 1 109 ? -9.054 0.083 6.352 1.00 88.94 109 PHE A O 1
ATOM 849 N N . ALA A 1 110 ? -7.041 1.072 6.446 1.00 89.00 110 ALA A N 1
ATOM 850 C CA . ALA A 1 110 ? -6.954 1.047 7.905 1.00 89.00 110 ALA A CA 1
ATOM 851 C C . ALA A 1 110 ? -8.099 1.836 8.563 1.00 89.00 110 ALA A C 1
ATOM 853 O O . ALA A 1 110 ? -8.682 1.368 9.541 1.00 89.00 110 ALA A O 1
ATOM 854 N N . GLY A 1 111 ? -8.469 2.990 7.998 1.00 89.38 111 GLY A N 1
ATOM 855 C CA . GLY A 1 111 ? -9.597 3.794 8.463 1.00 89.38 111 GLY A CA 1
ATOM 856 C C . GLY A 1 111 ? -10.935 3.063 8.337 1.00 89.38 111 GLY A C 1
ATOM 857 O O . GLY A 1 111 ? -11.711 3.038 9.292 1.00 89.38 111 GLY A O 1
ATOM 858 N N . VAL A 1 112 ? -11.186 2.406 7.199 1.00 93.12 112 VAL A N 1
ATOM 859 C CA . VAL A 1 112 ? -12.412 1.617 6.980 1.00 93.12 112 VAL A CA 1
ATOM 860 C C . VAL A 1 112 ? -12.500 0.444 7.957 1.00 93.12 112 VAL A C 1
ATOM 862 O O . VAL A 1 112 ? -13.538 0.243 8.589 1.00 93.12 112 VAL A O 1
ATOM 865 N N . VAL A 1 113 ? -11.410 -0.309 8.128 1.00 93.38 113 VAL A N 1
ATOM 866 C CA . VAL A 1 113 ? -11.367 -1.441 9.064 1.00 93.38 113 VAL A CA 1
ATOM 867 C C . VAL A 1 113 ? -11.594 -0.968 10.500 1.00 93.38 113 VAL A C 1
ATOM 869 O O . VAL A 1 113 ? -12.403 -1.558 11.216 1.00 93.38 113 VAL A O 1
ATOM 872 N N . ALA A 1 114 ? -10.941 0.119 10.917 1.00 91.75 114 ALA A N 1
ATOM 873 C CA . ALA A 1 114 ? -11.114 0.680 12.252 1.00 91.75 114 ALA A CA 1
ATOM 874 C C . ALA A 1 114 ? -12.554 1.150 12.501 1.00 91.75 114 ALA A C 1
ATOM 876 O O . ALA A 1 114 ? -13.125 0.858 13.554 1.00 91.75 114 ALA A O 1
ATOM 877 N N . LEU A 1 115 ? -13.168 1.812 11.519 1.00 93.81 115 LEU A N 1
ATOM 878 C CA . LEU A 1 115 ? -14.554 2.264 11.594 1.00 93.81 115 LEU A CA 1
ATOM 879 C C . LEU A 1 115 ? -15.524 1.085 11.767 1.00 93.81 115 LEU A C 1
ATOM 881 O O . LEU A 1 115 ? -16.379 1.120 12.653 1.00 93.81 115 LEU A O 1
ATOM 885 N N . LEU A 1 116 ? -15.354 0.007 10.996 1.00 95.44 116 LEU A N 1
ATOM 886 C CA . LEU A 1 116 ? -16.160 -1.213 11.137 1.00 95.44 116 LEU A CA 1
ATOM 887 C C . LEU A 1 116 ? -15.979 -1.871 12.514 1.00 95.44 116 LEU A C 1
ATOM 889 O O . LEU A 1 116 ? -16.959 -2.270 13.144 1.00 95.44 116 LEU A O 1
ATOM 893 N N . CYS A 1 117 ? -14.741 -1.927 13.006 1.00 93.44 117 CYS A N 1
ATOM 894 C CA . CYS A 1 117 ? -14.392 -2.422 14.341 1.00 93.44 117 CYS A CA 1
ATOM 895 C C . CYS A 1 117 ? -15.148 -1.665 15.451 1.00 93.44 117 CYS A C 1
ATOM 897 O O . CYS A 1 117 ? -15.706 -2.276 16.370 1.00 93.44 117 CYS A O 1
ATOM 899 N N . ILE A 1 118 ? -15.189 -0.329 15.358 1.00 90.56 118 ILE A N 1
ATOM 900 C CA . ILE A 1 118 ? -15.868 0.543 16.327 1.00 90.56 118 ILE A CA 1
ATOM 901 C C . ILE A 1 118 ? -17.381 0.322 16.278 1.00 90.56 118 ILE A C 1
ATOM 903 O O . ILE A 1 118 ? -17.995 0.121 17.326 1.00 90.56 118 ILE A O 1
ATOM 907 N N . ILE A 1 119 ? -17.979 0.299 15.082 1.00 94.31 119 ILE A N 1
ATOM 908 C CA . ILE A 1 119 ? -19.422 0.064 14.913 1.00 94.31 119 ILE A CA 1
ATOM 909 C C . ILE A 1 119 ? -19.816 -1.296 15.496 1.00 94.31 119 ILE A C 1
ATOM 911 O O . ILE A 1 119 ? -20.769 -1.387 16.271 1.00 94.31 119 ILE A O 1
ATOM 915 N N . PHE A 1 120 ? -19.061 -2.349 15.181 1.00 92.81 120 PHE A N 1
ATOM 916 C CA . PHE A 1 120 ? -19.329 -3.692 15.688 1.00 92.81 120 PHE A CA 1
ATOM 917 C C . PHE A 1 120 ? -19.259 -3.756 17.220 1.00 92.81 120 PHE A C 1
ATOM 919 O O . PHE A 1 120 ? -20.148 -4.310 17.871 1.00 92.81 120 PHE A O 1
ATOM 926 N N . SER A 1 121 ? -18.239 -3.129 17.808 1.00 89.88 121 SER A N 1
ATOM 927 C CA . SER A 1 121 ? -18.076 -3.063 19.264 1.00 89.88 121 SER A CA 1
ATOM 928 C C . SER A 1 121 ? -19.212 -2.271 19.925 1.00 89.88 121 SER A C 1
ATOM 930 O O . SER A 1 121 ? -19.746 -2.694 20.950 1.00 89.88 121 SER A O 1
ATOM 932 N N . ALA A 1 122 ? -19.651 -1.168 19.311 1.00 89.81 122 ALA A N 1
ATOM 933 C CA . ALA A 1 122 ? -20.761 -0.355 19.802 1.00 89.81 122 ALA A CA 1
ATOM 934 C C . ALA A 1 122 ? -22.100 -1.111 19.777 1.00 89.81 122 ALA A C 1
ATOM 936 O O . ALA A 1 122 ? -22.863 -1.037 20.744 1.00 89.81 122 ALA A O 1
ATOM 937 N N . ILE A 1 123 ? -22.379 -1.871 18.710 1.00 92.12 123 ILE A N 1
ATOM 938 C CA . ILE A 1 123 ? -23.578 -2.720 18.616 1.00 92.12 123 ILE A CA 1
ATOM 939 C C . ILE A 1 123 ? -23.532 -3.828 19.676 1.00 92.12 123 ILE A C 1
ATOM 941 O O . ILE A 1 123 ? -24.546 -4.119 20.314 1.00 92.12 123 ILE A O 1
ATOM 945 N N . MET A 1 124 ? -22.359 -4.420 19.920 1.00 88.62 124 MET A N 1
ATOM 946 C CA . MET A 1 124 ? -22.190 -5.449 20.949 1.00 88.62 124 MET A CA 1
ATOM 947 C C . MET A 1 124 ? -22.514 -4.912 22.352 1.00 88.62 124 MET A C 1
ATOM 949 O O . MET A 1 124 ? -23.219 -5.581 23.105 1.00 88.62 124 MET A O 1
ATOM 953 N N . ILE A 1 125 ? -22.081 -3.692 22.693 1.00 87.94 125 ILE A N 1
ATOM 954 C CA . ILE A 1 125 ? -22.412 -3.055 23.983 1.00 87.94 125 ILE A CA 1
ATOM 955 C C . ILE A 1 125 ? -23.921 -2.801 24.091 1.00 87.94 125 ILE A C 1
ATOM 957 O O . ILE A 1 125 ? -24.530 -3.162 25.096 1.00 87.94 125 ILE A O 1
ATOM 961 N N . GLN A 1 126 ? -24.546 -2.247 23.048 1.00 89.06 126 GLN A N 1
ATOM 962 C CA . GLN A 1 126 ? -25.982 -1.928 23.053 1.00 89.06 126 GLN A CA 1
ATOM 963 C C . GLN A 1 126 ? -26.867 -3.180 23.172 1.00 89.06 126 GLN A C 1
ATOM 965 O O . GLN A 1 126 ? -27.850 -3.187 23.908 1.00 89.06 126 GLN A O 1
ATOM 970 N N . THR A 1 127 ? -26.487 -4.275 22.512 1.00 90.62 127 THR A N 1
ATOM 971 C CA . THR A 1 127 ? -27.220 -5.557 22.539 1.00 90.62 127 THR A CA 1
ATOM 972 C C . THR A 1 127 ? -26.886 -6.435 23.752 1.00 90.62 127 THR A C 1
ATOM 974 O O . THR A 1 127 ? -27.414 -7.540 23.891 1.00 90.62 127 THR A O 1
ATOM 977 N N . SER A 1 128 ? -26.034 -5.961 24.669 1.00 83.62 128 SER A N 1
ATOM 978 C CA . SER A 1 128 ? -25.604 -6.735 25.840 1.00 83.62 128 SER A CA 1
ATOM 979 C C . SER A 1 128 ? -26.703 -6.948 26.888 1.00 83.62 128 SER A C 1
ATOM 981 O O . SER A 1 128 ? -26.532 -7.816 27.742 1.00 83.62 128 SER A O 1
ATOM 983 N N . ALA A 1 129 ? -27.818 -6.205 26.831 1.00 82.69 129 ALA A N 1
ATOM 984 C CA . ALA A 1 129 ? -28.979 -6.344 27.725 1.00 82.69 129 ALA A CA 1
ATOM 985 C C . ALA A 1 129 ? -28.624 -6.407 29.231 1.00 82.69 129 ALA A C 1
ATOM 987 O O . ALA A 1 129 ? -29.265 -7.115 30.001 1.00 82.69 129 ALA A O 1
ATOM 988 N N . GLY A 1 130 ? -27.568 -5.700 29.653 1.00 77.31 130 GLY A N 1
ATOM 989 C CA . GLY A 1 130 ? -27.096 -5.686 31.044 1.00 77.31 130 GLY A CA 1
ATOM 990 C C . GLY A 1 130 ? -26.163 -6.838 31.447 1.00 77.31 130 GLY A C 1
ATOM 991 O O . GLY A 1 130 ? -25.729 -6.888 32.594 1.00 77.31 130 GLY A O 1
ATOM 992 N N . ASN A 1 131 ? -25.799 -7.747 30.535 1.00 87.75 131 ASN A N 1
ATOM 993 C CA . ASN A 1 131 ? -24.816 -8.793 30.818 1.00 87.75 131 ASN A CA 1
ATOM 994 C C . ASN A 1 131 ? -23.386 -8.212 30.851 1.00 87.75 131 ASN A C 1
ATOM 996 O O . ASN A 1 131 ? -22.824 -7.845 29.814 1.00 87.75 131 ASN A O 1
ATOM 1000 N N . ALA A 1 132 ? -22.787 -8.180 32.044 1.00 85.56 132 ALA A N 1
ATOM 1001 C CA . ALA A 1 132 ? -21.447 -7.642 32.289 1.00 85.56 132 ALA A CA 1
ATOM 1002 C C . ALA A 1 132 ? -20.336 -8.348 31.488 1.00 85.56 132 ALA A C 1
ATOM 1004 O O . ALA A 1 132 ? -19.344 -7.720 31.117 1.00 85.56 132 ALA A O 1
ATOM 1005 N N . GLU A 1 133 ? -20.498 -9.634 31.173 1.00 87.62 133 GLU A N 1
ATOM 1006 C CA . GLU A 1 133 ? -19.511 -10.408 30.419 1.00 87.62 133 GLU A CA 1
ATOM 1007 C C . GLU A 1 133 ? -19.430 -9.948 28.958 1.00 87.62 133 GLU A C 1
ATOM 1009 O O . GLU A 1 133 ? -18.340 -9.766 28.411 1.00 87.62 133 GLU A O 1
ATOM 1014 N N . LYS A 1 134 ? -20.585 -9.667 28.341 1.00 85.75 134 LYS A N 1
ATOM 1015 C CA . LYS A 1 134 ? -20.656 -9.160 26.963 1.00 85.75 134 LYS A CA 1
ATOM 1016 C C . LYS A 1 134 ? -20.081 -7.752 26.847 1.00 85.75 134 LYS A C 1
ATOM 1018 O O . LYS A 1 134 ? -19.339 -7.478 25.906 1.00 85.75 134 LYS A O 1
ATOM 1023 N N . VAL A 1 135 ? -20.350 -6.897 27.833 1.00 87.81 135 VAL A N 1
ATOM 1024 C CA . VAL A 1 135 ? -19.777 -5.544 27.892 1.00 87.81 135 VAL A CA 1
ATOM 1025 C C . VAL A 1 135 ? -18.257 -5.611 28.036 1.00 87.81 135 VAL A C 1
ATOM 1027 O O . VAL A 1 135 ? -17.543 -4.937 27.295 1.00 87.81 135 VAL A O 1
ATOM 1030 N N . LYS A 1 136 ? -17.743 -6.472 28.923 1.00 88.12 136 LYS A N 1
ATOM 1031 C CA . LYS A 1 136 ? -16.297 -6.650 29.113 1.00 88.12 136 LYS A CA 1
ATOM 1032 C C . LYS A 1 136 ? -15.614 -7.170 27.846 1.00 88.12 136 LYS A C 1
ATOM 1034 O O . LYS A 1 136 ? -14.556 -6.669 27.471 1.00 88.12 136 LYS A O 1
ATOM 1039 N N . LYS A 1 137 ? -16.241 -8.121 27.149 1.00 87.69 137 LYS A N 1
ATOM 1040 C CA . LYS A 1 137 ? -15.748 -8.637 25.865 1.00 87.69 137 LYS A CA 1
ATOM 1041 C C . LYS A 1 137 ? -15.737 -7.559 24.776 1.00 87.69 137 LYS A C 1
ATOM 1043 O O . LYS A 1 137 ? -14.764 -7.447 24.037 1.00 87.69 137 LYS A O 1
ATOM 1048 N N . ALA A 1 138 ? -16.780 -6.734 24.703 1.00 86.88 138 ALA A N 1
ATOM 1049 C CA . ALA A 1 138 ? -16.843 -5.627 23.753 1.00 86.88 138 ALA A CA 1
ATOM 1050 C C . ALA A 1 138 ? -15.768 -4.561 24.026 1.00 86.88 138 ALA A C 1
ATOM 1052 O O . ALA A 1 138 ? -15.142 -4.070 23.090 1.00 86.88 138 ALA A O 1
ATOM 1053 N N . GLN A 1 139 ? -15.502 -4.248 25.298 1.00 88.00 139 GLN A N 1
ATOM 1054 C CA . GLN A 1 139 ? -14.425 -3.332 25.690 1.00 88.00 139 GLN A CA 1
ATOM 1055 C C . GLN A 1 139 ? -13.048 -3.870 25.298 1.00 88.00 139 GLN A C 1
ATOM 1057 O O . GLN A 1 139 ? -12.256 -3.133 24.718 1.00 88.00 139 GLN A O 1
ATOM 1062 N N . GLN A 1 140 ? -12.781 -5.156 25.547 1.00 90.12 140 GLN A N 1
ATOM 1063 C CA . GLN A 1 140 ? -11.530 -5.793 25.126 1.00 90.12 140 GLN A CA 1
ATOM 1064 C C . GLN A 1 140 ? -11.342 -5.714 23.608 1.00 90.12 140 GLN A C 1
ATOM 1066 O O . GLN A 1 140 ? -10.278 -5.304 23.150 1.00 90.12 140 GLN A O 1
ATOM 1071 N N . ASN A 1 141 ? -12.389 -6.016 22.833 1.00 89.62 141 ASN A N 1
ATOM 1072 C CA . ASN A 1 141 ? -12.346 -5.909 21.374 1.00 89.62 141 ASN A CA 1
ATOM 1073 C C . ASN A 1 141 ? -12.083 -4.470 20.909 1.00 89.62 141 ASN A C 1
ATOM 1075 O O . ASN A 1 141 ? -11.251 -4.250 20.031 1.00 89.62 141 ASN A O 1
ATOM 1079 N N . MET A 1 142 ? -12.741 -3.484 21.522 1.00 90.88 142 MET A N 1
ATOM 1080 C CA . MET A 1 142 ? -12.540 -2.073 21.198 1.00 90.88 142 MET A CA 1
ATOM 1081 C C . MET A 1 142 ? -11.095 -1.636 21.476 1.00 90.88 142 MET A C 1
ATOM 1083 O O . MET A 1 142 ? -10.471 -1.003 20.625 1.00 90.88 142 MET A O 1
ATOM 1087 N N . THR A 1 143 ? -10.529 -2.030 22.621 1.00 91.75 143 THR A N 1
ATOM 1088 C CA . THR A 1 143 ? -9.121 -1.771 22.949 1.00 91.75 143 THR A CA 1
ATOM 1089 C C . THR A 1 143 ? -8.176 -2.441 21.953 1.00 91.75 143 THR A C 1
ATOM 1091 O O . THR A 1 143 ? -7.225 -1.801 21.515 1.00 91.75 143 THR A O 1
ATOM 1094 N N . SER A 1 144 ? -8.441 -3.681 21.532 1.00 92.50 144 SER A N 1
ATOM 1095 C CA . SER A 1 144 ? -7.633 -4.361 20.512 1.00 92.50 144 SER A CA 1
ATOM 1096 C C . SER A 1 144 ? -7.662 -3.642 19.161 1.00 92.50 144 SER A C 1
ATOM 1098 O O . SER A 1 144 ? -6.609 -3.477 18.549 1.00 92.50 144 SER A O 1
ATOM 1100 N N . CYS A 1 145 ? -8.827 -3.160 18.713 1.00 91.12 145 CYS A N 1
ATOM 1101 C CA . CYS A 1 145 ? -8.928 -2.387 17.471 1.00 91.12 145 CYS A CA 1
ATOM 1102 C C . CYS A 1 145 ? -8.141 -1.062 17.565 1.00 91.12 145 CYS A C 1
ATOM 1104 O O . CYS A 1 145 ? -7.421 -0.705 16.633 1.00 91.12 145 CYS A O 1
ATOM 1106 N N . ILE A 1 146 ? -8.226 -0.354 18.700 1.00 92.19 146 ILE A N 1
ATOM 1107 C CA . ILE A 1 146 ? -7.486 0.900 18.929 1.00 92.19 146 ILE A CA 1
ATOM 1108 C C . ILE A 1 146 ? -5.975 0.645 18.966 1.00 92.19 146 ILE A C 1
ATOM 1110 O O . ILE A 1 146 ? -5.217 1.358 18.313 1.00 92.19 146 ILE A O 1
ATOM 1114 N N . LEU A 1 147 ? -5.532 -0.389 19.687 1.00 94.31 147 LEU A N 1
ATOM 1115 C CA . LEU A 1 147 ? -4.119 -0.770 19.749 1.00 94.31 147 LEU A CA 1
ATOM 1116 C C . LEU A 1 147 ? -3.572 -1.150 18.371 1.00 94.31 147 LEU A C 1
ATOM 1118 O O . LEU A 1 147 ? -2.456 -0.761 18.041 1.00 94.31 147 LEU A O 1
ATOM 1122 N N . GLY A 1 148 ? -4.359 -1.853 17.552 1.00 91.38 148 GLY A N 1
ATOM 1123 C CA . GLY A 1 148 ? -3.987 -2.163 16.173 1.00 91.38 148 GLY A CA 1
ATOM 1124 C C . GLY A 1 148 ? -3.767 -0.904 15.332 1.00 91.38 148 GLY A C 1
ATOM 1125 O O . GLY A 1 148 ? -2.756 -0.793 14.643 1.00 91.38 148 GLY A O 1
ATOM 1126 N N . LEU A 1 149 ? -4.664 0.081 15.435 1.00 91.81 149 LEU A N 1
ATOM 1127 C CA . LEU A 1 149 ? -4.531 1.346 14.709 1.00 91.81 149 LEU A CA 1
ATOM 1128 C C . LEU A 1 149 ? -3.320 2.162 15.186 1.00 91.81 149 LEU A C 1
ATOM 1130 O O . LEU A 1 149 ? -2.561 2.674 14.367 1.00 91.81 149 LEU A O 1
ATOM 1134 N N . ILE A 1 150 ? -3.097 2.226 16.501 1.00 93.62 150 ILE A N 1
ATOM 1135 C CA . ILE A 1 150 ? -1.916 2.865 17.094 1.00 93.62 150 ILE A CA 1
ATOM 1136 C C . ILE A 1 150 ? -0.632 2.209 16.576 1.00 93.62 150 ILE A C 1
ATOM 1138 O O . ILE A 1 150 ? 0.289 2.910 16.163 1.00 93.62 150 ILE A O 1
ATOM 1142 N N . LEU A 1 151 ? -0.578 0.875 16.547 1.00 93.19 151 LEU A N 1
ATOM 1143 C CA . LEU A 1 151 ? 0.583 0.127 16.066 1.00 93.19 151 LEU A CA 1
ATOM 1144 C C . LEU A 1 151 ? 0.902 0.457 14.605 1.00 93.19 151 LEU A C 1
ATOM 1146 O O . LEU A 1 151 ? 2.066 0.683 14.284 1.00 93.19 151 LEU A O 1
ATOM 1150 N N . ILE A 1 152 ? -0.109 0.546 13.735 1.00 89.75 152 ILE A N 1
ATOM 1151 C CA . ILE A 1 152 ? 0.080 0.925 12.325 1.00 89.75 152 ILE A CA 1
ATOM 1152 C C . ILE A 1 152 ? 0.678 2.334 12.216 1.00 89.75 152 ILE A C 1
ATOM 1154 O O . ILE A 1 152 ? 1.662 2.525 11.503 1.00 89.75 152 ILE A O 1
ATOM 1158 N N . ILE A 1 153 ? 0.132 3.310 12.950 1.00 88.69 153 ILE A N 1
ATOM 1159 C CA . ILE A 1 153 ? 0.628 4.696 12.927 1.00 88.69 153 ILE A CA 1
ATOM 1160 C C . ILE A 1 153 ? 2.082 4.758 13.410 1.00 88.69 153 ILE A C 1
ATOM 1162 O O . ILE A 1 153 ? 2.930 5.355 12.746 1.00 88.69 153 ILE A O 1
ATOM 1166 N N . PHE A 1 154 ? 2.396 4.105 14.532 1.00 91.19 154 PHE A N 1
ATOM 1167 C CA . PHE A 1 154 ? 3.763 4.061 15.052 1.00 91.19 154 PHE A CA 1
ATOM 1168 C C . PHE A 1 154 ? 4.724 3.324 14.122 1.00 91.19 154 PHE A C 1
ATOM 1170 O O . PHE A 1 154 ? 5.874 3.732 14.000 1.00 91.19 154 PHE A O 1
ATOM 1177 N N . SER A 1 155 ? 4.272 2.269 13.447 1.00 90.75 155 SER A N 1
ATOM 1178 C CA . SER A 1 155 ? 5.095 1.538 12.485 1.00 90.75 155 SER A CA 1
ATOM 1179 C C . SER A 1 155 ? 5.546 2.442 11.339 1.00 90.75 155 SER A C 1
ATOM 1181 O O . SER A 1 155 ? 6.730 2.446 11.006 1.00 90.75 155 SER A O 1
ATOM 1183 N N . ILE A 1 156 ? 4.637 3.253 10.791 1.00 82.62 156 ILE A N 1
ATOM 1184 C CA . ILE A 1 156 ? 4.957 4.219 9.731 1.00 82.62 156 ILE A CA 1
ATOM 1185 C C . ILE A 1 156 ? 5.886 5.309 10.266 1.00 82.62 156 ILE A C 1
ATOM 1187 O O . ILE A 1 156 ? 6.871 5.651 9.618 1.00 82.62 156 ILE A O 1
ATOM 1191 N N . PHE A 1 157 ? 5.608 5.822 11.466 1.00 86.31 157 PHE A N 1
ATOM 1192 C CA . PHE A 1 157 ? 6.440 6.844 12.096 1.00 86.31 157 PHE A CA 1
ATOM 1193 C C . PHE A 1 157 ? 7.884 6.369 12.297 1.00 86.31 157 PHE A C 1
ATOM 1195 O O . PHE A 1 157 ? 8.818 7.068 11.920 1.00 86.31 157 PHE A O 1
ATOM 1202 N N . ILE A 1 158 ? 8.076 5.162 12.837 1.00 89.06 158 ILE A N 1
ATOM 1203 C CA . ILE A 1 158 ? 9.408 4.576 13.036 1.00 89.06 158 ILE A CA 1
ATOM 1204 C C . ILE A 1 158 ? 10.102 4.344 11.691 1.00 89.06 158 ILE A C 1
ATOM 1206 O O . ILE A 1 158 ? 11.296 4.612 11.575 1.00 89.06 158 ILE A O 1
ATOM 1210 N N . LEU A 1 159 ? 9.374 3.871 10.675 1.00 84.31 159 LEU A N 1
ATOM 1211 C CA . LEU A 1 159 ? 9.929 3.649 9.341 1.00 84.31 159 LEU A CA 1
ATOM 1212 C C . LEU A 1 159 ? 10.399 4.957 8.694 1.00 84.31 159 LEU A C 1
ATOM 1214 O O . LEU A 1 159 ? 11.473 4.977 8.104 1.00 84.31 159 LEU A O 1
ATOM 1218 N N . HIS A 1 160 ? 9.638 6.043 8.833 1.00 78.19 160 HIS A N 1
ATOM 1219 C CA . HIS A 1 160 ? 10.022 7.353 8.310 1.00 78.19 160 HIS A CA 1
ATOM 1220 C C . HIS A 1 160 ? 11.206 7.942 9.084 1.00 78.19 160 HIS A C 1
ATOM 1222 O O . HIS A 1 160 ? 12.196 8.349 8.482 1.00 78.19 160 HIS A O 1
ATOM 1228 N N . LEU A 1 161 ? 11.159 7.879 10.418 1.00 84.81 161 LEU A N 1
ATOM 1229 C CA . LEU A 1 161 ? 12.239 8.355 11.277 1.00 84.81 161 LEU A CA 1
ATOM 1230 C C . LEU A 1 161 ? 13.550 7.621 10.960 1.00 84.81 161 LEU A C 1
ATOM 1232 O O . LEU A 1 161 ? 14.572 8.226 10.664 1.00 84.81 161 LEU A O 1
ATOM 1236 N N . ILE A 1 162 ? 13.542 6.290 10.981 1.00 85.69 162 ILE A N 1
ATOM 1237 C CA . ILE A 1 162 ? 14.771 5.524 10.766 1.00 85.69 162 ILE A CA 1
ATOM 1238 C C . ILE A 1 162 ? 15.179 5.551 9.286 1.00 85.69 162 ILE A C 1
ATOM 1240 O O . ILE A 1 162 ? 16.345 5.792 8.976 1.00 85.69 162 ILE A O 1
ATOM 1244 N N . GLY A 1 163 ? 14.235 5.309 8.376 1.00 75.44 163 GLY A N 1
ATOM 1245 C CA . GLY A 1 163 ? 14.498 5.152 6.947 1.00 75.44 163 GLY A CA 1
ATOM 1246 C C . GLY A 1 163 ? 14.878 6.450 6.237 1.00 75.44 163 GLY A C 1
ATOM 1247 O O . GLY A 1 163 ? 15.807 6.438 5.431 1.00 75.44 163 GLY A O 1
ATOM 1248 N N . VAL A 1 164 ? 14.206 7.559 6.556 1.00 70.88 164 VAL A N 1
ATO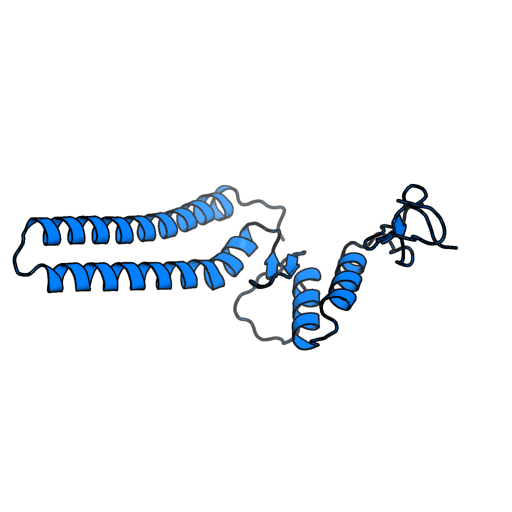M 1249 C CA . VAL A 1 164 ? 14.409 8.853 5.886 1.00 70.88 164 VAL A CA 1
ATOM 1250 C C . VAL A 1 164 ? 15.338 9.748 6.705 1.00 70.88 164 VAL A C 1
ATOM 1252 O O . VAL A 1 164 ? 16.371 10.185 6.190 1.00 70.88 164 VAL A O 1
ATOM 1255 N N . ASP A 1 165 ? 15.027 9.973 7.987 1.00 72.69 165 ASP A N 1
ATOM 1256 C CA . ASP A 1 165 ? 15.750 10.968 8.794 1.00 72.69 165 ASP A CA 1
ATOM 1257 C C . ASP A 1 165 ? 17.132 10.481 9.258 1.00 72.69 165 ASP A C 1
ATOM 1259 O O . ASP A 1 165 ? 18.091 11.257 9.263 1.00 72.69 165 ASP A O 1
ATOM 1263 N N . ILE A 1 166 ? 17.257 9.206 9.650 1.00 76.62 166 ILE A N 1
ATOM 1264 C CA . ILE A 1 166 ? 18.494 8.670 10.249 1.00 76.62 166 ILE A CA 1
ATOM 1265 C C . ILE A 1 166 ? 19.423 8.059 9.196 1.00 76.62 166 ILE A C 1
ATOM 1267 O O . ILE A 1 166 ? 20.612 8.380 9.179 1.00 76.62 166 ILE A O 1
ATOM 1271 N N . LEU A 1 167 ? 18.920 7.178 8.323 1.00 70.50 167 LEU A N 1
ATOM 1272 C CA . LEU A 1 167 ? 19.759 6.516 7.316 1.00 70.50 167 LEU A CA 1
ATOM 1273 C C . LEU A 1 167 ? 20.073 7.386 6.099 1.00 70.50 167 LEU A C 1
ATOM 1275 O O . LEU A 1 167 ? 20.952 6.992 5.333 1.00 70.50 167 LEU A O 1
ATOM 1279 N N . ARG A 1 168 ? 19.389 8.534 5.942 1.00 60.00 168 ARG A N 1
ATOM 1280 C CA . ARG A 1 168 ? 19.604 9.591 4.937 1.00 60.00 168 ARG A CA 1
ATOM 1281 C C . ARG A 1 168 ? 20.366 9.090 3.707 1.00 60.00 168 ARG A C 1
ATOM 1283 O O . ARG A 1 168 ? 21.492 9.516 3.451 1.00 60.00 168 ARG A O 1
ATOM 1290 N N . ILE A 1 169 ? 19.774 8.120 3.004 1.00 66.88 169 ILE A N 1
ATOM 1291 C CA . ILE A 1 169 ? 20.456 7.341 1.968 1.00 66.88 169 ILE A CA 1
ATOM 1292 C C . ILE A 1 169 ? 20.748 8.294 0.797 1.00 66.88 169 ILE A C 1
ATOM 1294 O O . ILE A 1 169 ? 19.818 8.726 0.118 1.00 66.88 169 ILE A O 1
ATOM 1298 N N . PRO A 1 170 ? 22.018 8.659 0.540 1.00 55.50 170 PRO A N 1
ATOM 1299 C CA . PRO A 1 170 ? 22.359 9.782 -0.335 1.00 55.50 170 PRO A CA 1
ATOM 1300 C C . PRO A 1 170 ? 22.275 9.462 -1.838 1.00 55.50 170 PRO A C 1
ATOM 1302 O O . PRO A 1 170 ? 22.624 10.314 -2.650 1.00 55.50 170 PRO A O 1
ATOM 1305 N N . PHE A 1 171 ? 21.850 8.254 -2.225 1.00 52.03 171 PHE A N 1
ATOM 1306 C CA . PHE A 1 171 ? 21.778 7.827 -3.630 1.00 52.03 171 PHE A CA 1
ATOM 1307 C C . PHE A 1 171 ? 20.433 8.151 -4.311 1.00 52.03 171 PHE A C 1
ATOM 1309 O O . PHE A 1 171 ? 20.286 7.921 -5.504 1.00 52.03 171 PHE A O 1
ATOM 1316 N N . LEU A 1 172 ? 19.463 8.703 -3.577 1.00 54.66 172 LEU A N 1
ATOM 1317 C CA . LEU A 1 172 ? 18.198 9.197 -4.124 1.00 54.66 172 LEU A CA 1
ATOM 1318 C C . LEU A 1 172 ? 18.271 10.721 -4.292 1.00 54.66 172 LEU A C 1
ATOM 1320 O O . LEU A 1 172 ? 18.006 11.477 -3.355 1.00 54.66 172 LEU A O 1
ATOM 1324 N N . LYS A 1 173 ? 18.656 11.175 -5.486 1.00 42.84 173 LYS A N 1
ATOM 1325 C CA . LYS A 1 173 ? 18.347 12.521 -5.972 1.00 42.84 173 LYS A CA 1
ATOM 1326 C C . LYS A 1 173 ? 17.920 12.459 -7.426 1.00 42.84 173 LYS A C 1
ATOM 1328 O O . LYS A 1 173 ? 18.591 11.724 -8.178 1.00 42.84 173 LYS A O 1
#

Radius of gyration: 24.7 Å; chains: 1; bounding box: 51×51×71 Å

pLDDT: mean 73.42, std 15.25, range [32.22, 95.44]

Secondary structure (DSSP, 8-state):
-PPBTT---SSBP--EEE-TTTSTT-EEE-S--B-S-HHHHHHHHHHHHSTT-HHHHHHHHHHHH----S---S-----S-EEEETTEEEESSHHHIIIIIIIIIIHHHHHHHHHHHHHHHHHHHHTTTT-HHHHHHHHHHHHHHHHHHHHHHHHHHHHHIIIIIIT--TT--

Foldseek 3Di:
DWAWPPPPDPFDALDWDDDVPPDPPTTIGPDDRDDPDVLSSQLVVLCVPVVVPPVLSVQSSCQADQDDDDPDDPDDDGARGFGQDPLGTQGPDDVCNCVPVCVPPVVVVLVVVLVVQVVVLVVQCVPCPPPPVSPVVSVVSNVVSVVVSVCSVVVSVVCCCCVCVPPVPVPGD

Sequence (173 aa):
MKKVQGQVGDGRCVFGVVDEKTVPNKCYCVDEDLKSDPLAAVQKMCEKYVHNNPAEFKSCMYCASGQFENGETTSKEVFDRGYWTGLGCIPTDFDSFITHFVMKIGIGFAGVVALLCIIFSAIMIQTSAGNAEKVKKAQQNMTSCILGLILIIFSIFILHLIGVDILRIPFLK